Protein AF-A0A8C6DFW1-F1 (afdb_monomer_lite)

Structure (mmCIF, N/CA/C/O backbone):
data_AF-A0A8C6DFW1-F1
#
_entry.id   AF-A0A8C6DFW1-F1
#
loop_
_atom_site.group_PDB
_atom_site.id
_atom_site.type_symbol
_atom_site.label_atom_id
_atom_site.label_alt_id
_atom_site.label_comp_id
_atom_site.label_asym_id
_atom_site.label_entity_id
_atom_site.label_seq_id
_atom_site.pdbx_PDB_ins_code
_atom_site.Cartn_x
_atom_site.Cartn_y
_atom_site.Cartn_z
_atom_site.occupancy
_atom_site.B_iso_or_equiv
_atom_site.auth_seq_id
_atom_site.auth_comp_id
_atom_site.auth_asym_id
_atom_site.auth_atom_id
_atom_site.pdbx_PDB_model_num
ATOM 1 N N . MET A 1 1 ? 36.719 -5.138 11.586 1.00 47.69 1 MET A N 1
ATOM 2 C CA . MET A 1 1 ? 35.506 -4.378 11.222 1.00 47.69 1 MET A CA 1
ATOM 3 C C . MET A 1 1 ? 34.599 -5.317 10.447 1.00 47.69 1 MET A C 1
ATOM 5 O O . MET A 1 1 ? 34.884 -5.585 9.290 1.00 47.69 1 MET A O 1
ATOM 9 N N . PHE A 1 2 ? 33.604 -5.923 11.095 1.00 51.34 2 PHE A N 1
ATOM 10 C CA . PHE A 1 2 ? 32.670 -6.803 10.391 1.00 51.34 2 PHE A CA 1
ATOM 11 C C . PHE A 1 2 ? 31.629 -5.931 9.687 1.00 51.34 2 PHE A C 1
ATOM 13 O O . PHE A 1 2 ? 30.815 -5.289 10.346 1.00 51.34 2 PHE A O 1
ATOM 20 N N . LEU A 1 3 ? 31.687 -5.873 8.356 1.00 57.56 3 LEU A N 1
ATOM 21 C CA . LEU A 1 3 ? 30.613 -5.317 7.539 1.00 57.56 3 LEU A CA 1
ATOM 22 C C . LEU A 1 3 ? 29.453 -6.313 7.586 1.00 57.56 3 LEU A C 1
ATOM 24 O O . LEU A 1 3 ? 29.431 -7.294 6.848 1.00 57.56 3 LEU A O 1
ATOM 28 N N . PHE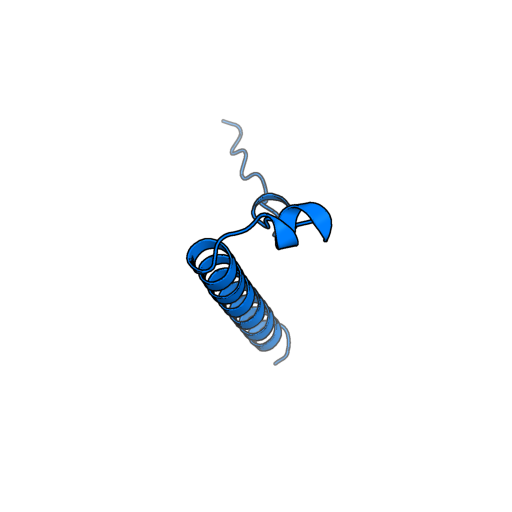 A 1 4 ? 28.513 -6.100 8.500 1.00 59.56 4 PHE A N 1
ATOM 29 C CA . PHE A 1 4 ? 27.277 -6.871 8.548 1.00 59.56 4 PHE A CA 1
ATOM 30 C C . PHE A 1 4 ? 26.346 -6.349 7.444 1.00 59.56 4 PHE A C 1
ATOM 32 O O . PHE A 1 4 ? 25.386 -5.632 7.712 1.00 59.56 4 PHE A O 1
ATOM 39 N N . GLN A 1 5 ? 26.636 -6.658 6.176 1.00 64.75 5 GLN A N 1
ATOM 40 C CA . GLN A 1 5 ? 25.655 -6.463 5.107 1.00 64.75 5 GLN A CA 1
AT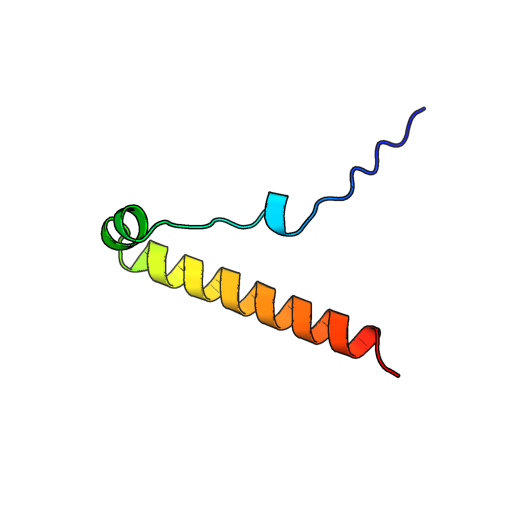OM 41 C C . GLN A 1 5 ? 24.620 -7.584 5.240 1.00 64.75 5 GLN A C 1
ATOM 43 O O . GLN A 1 5 ? 24.685 -8.611 4.567 1.00 64.75 5 GLN A O 1
ATOM 48 N N . ARG A 1 6 ? 23.704 -7.427 6.201 1.00 67.81 6 ARG A N 1
ATOM 49 C CA . ARG A 1 6 ? 22.569 -8.333 6.357 1.00 67.81 6 ARG A CA 1
ATOM 50 C C . ARG A 1 6 ? 21.718 -8.197 5.100 1.00 67.81 6 ARG A C 1
ATOM 52 O O . ARG A 1 6 ? 21.216 -7.116 4.811 1.00 67.81 6 ARG A O 1
ATOM 59 N N . SER A 1 7 ? 21.604 -9.281 4.338 1.00 70.06 7 SER A N 1
ATOM 60 C CA . SER A 1 7 ? 20.654 -9.353 3.233 1.00 70.06 7 SER A CA 1
ATOM 61 C C . SER A 1 7 ? 19.252 -9.221 3.825 1.00 70.06 7 SER A C 1
ATOM 63 O O . SER A 1 7 ? 18.876 -10.012 4.689 1.00 70.06 7 SER A O 1
ATOM 65 N N . VAL A 1 8 ? 18.539 -8.168 3.430 1.00 67.31 8 VAL A N 1
ATOM 66 C CA . VAL A 1 8 ? 17.127 -7.979 3.761 1.00 67.31 8 VAL A CA 1
ATOM 67 C C . VAL A 1 8 ? 16.341 -8.709 2.685 1.00 67.31 8 VAL A C 1
ATOM 69 O O . VAL A 1 8 ? 16.457 -8.394 1.500 1.00 67.31 8 VAL A O 1
ATOM 72 N N . MET A 1 9 ? 15.594 -9.728 3.088 1.00 73.38 9 MET A N 1
ATOM 73 C CA . MET A 1 9 ? 14.722 -10.473 2.195 1.00 73.38 9 MET A CA 1
ATOM 74 C C . MET A 1 9 ? 13.395 -9.735 2.061 1.00 73.38 9 MET A C 1
ATOM 76 O O . MET A 1 9 ? 12.961 -9.035 2.968 1.00 73.38 9 MET A O 1
ATOM 80 N N . PHE A 1 10 ? 12.690 -9.959 0.954 1.00 71.38 10 PHE A N 1
ATOM 81 C CA . PHE A 1 10 ? 11.353 -9.396 0.758 1.00 71.38 10 PHE A CA 1
ATOM 82 C C . PHE A 1 10 ? 10.397 -9.721 1.920 1.00 71.38 10 PHE A C 1
ATOM 84 O O . PHE A 1 10 ? 9.625 -8.879 2.359 1.00 71.38 10 PHE A O 1
ATOM 91 N N . ARG A 1 11 ? 10.518 -10.928 2.485 1.00 73.38 11 ARG A N 1
ATOM 92 C CA . ARG A 1 11 ? 9.763 -11.365 3.669 1.00 73.38 11 ARG A CA 1
ATOM 93 C C . ARG A 1 11 ? 10.036 -10.541 4.927 1.00 73.38 11 ARG A C 1
ATOM 95 O O . ARG A 1 11 ? 9.178 -10.512 5.795 1.00 73.38 11 ARG A O 1
ATOM 102 N N . ASP A 1 12 ? 11.198 -9.902 5.032 1.00 78.94 12 ASP A N 1
ATOM 103 C CA . ASP A 1 12 ? 11.551 -9.091 6.200 1.00 78.94 12 ASP A CA 1
ATOM 104 C C . ASP A 1 12 ? 10.873 -7.708 6.170 1.00 78.94 12 ASP A C 1
ATOM 106 O O . ASP A 1 12 ? 10.840 -7.022 7.188 1.00 78.94 12 ASP A O 1
ATOM 110 N N . VAL A 1 13 ? 10.348 -7.292 5.011 1.00 75.00 13 VAL A N 1
ATOM 111 C CA . VAL A 1 13 ? 9.684 -5.990 4.805 1.00 75.00 13 VAL A CA 1
ATOM 112 C C . VAL A 1 13 ? 8.229 -6.112 4.350 1.00 75.00 13 VAL A C 1
ATOM 114 O O . VAL A 1 13 ? 7.500 -5.124 4.365 1.00 75.00 13 VAL A O 1
ATOM 117 N N . ALA A 1 14 ? 7.793 -7.304 3.942 1.00 77.81 14 ALA A N 1
ATOM 118 C CA . ALA A 1 14 ? 6.417 -7.553 3.545 1.00 77.81 14 ALA A CA 1
ATOM 119 C C . ALA A 1 14 ? 5.502 -7.624 4.772 1.00 77.81 14 ALA A C 1
ATOM 121 O O . ALA A 1 14 ? 5.782 -8.339 5.734 1.00 77.81 14 ALA A O 1
ATOM 122 N N . ILE A 1 15 ? 4.382 -6.910 4.698 1.00 80.88 15 ILE A N 1
ATOM 123 C CA . ILE A 1 15 ? 3.277 -7.044 5.643 1.00 80.88 15 ILE A CA 1
ATOM 124 C C . ILE A 1 15 ? 2.283 -8.018 5.017 1.00 80.88 15 ILE A C 1
ATOM 126 O O . ILE A 1 15 ? 1.867 -7.819 3.877 1.00 80.88 15 ILE A O 1
ATOM 130 N N . ASP A 1 16 ? 1.935 -9.070 5.749 1.00 85.88 16 ASP A N 1
ATOM 131 C CA . ASP A 1 16 ? 0.914 -10.035 5.351 1.00 85.88 16 ASP A CA 1
ATOM 132 C C . ASP A 1 16 ? -0.243 -9.960 6.344 1.00 85.88 16 ASP A C 1
ATOM 134 O O . ASP A 1 16 ? -0.013 -9.837 7.548 1.00 85.88 16 ASP A O 1
ATOM 138 N N . PHE A 1 17 ? -1.468 -9.997 5.831 1.00 89.19 17 PHE A N 1
ATOM 139 C CA . PHE A 1 17 ? -2.680 -9.911 6.635 1.00 89.19 17 PHE A CA 1
ATOM 140 C C . PHE A 1 17 ? -3.449 -11.221 6.511 1.00 89.19 17 PHE A C 1
ATOM 142 O O . PHE A 1 17 ? -3.735 -11.688 5.406 1.00 89.19 17 PHE A O 1
ATOM 149 N N . SER A 1 18 ? -3.844 -11.793 7.643 1.00 93.00 18 SER A N 1
ATOM 150 C CA . SER A 1 18 ? -4.883 -12.821 7.661 1.00 93.00 18 SER A CA 1
ATOM 151 C C . SER A 1 18 ? -6.231 -12.238 7.216 1.00 93.00 18 SER A C 1
ATOM 153 O O . SER A 1 18 ? -6.430 -11.024 7.197 1.00 93.00 18 SER A O 1
ATOM 155 N N . GLN A 1 19 ? -7.193 -13.101 6.880 1.00 92.25 19 GLN A N 1
ATOM 156 C CA . GLN A 1 19 ? -8.534 -12.658 6.481 1.00 92.25 19 GLN A CA 1
ATOM 157 C C . GLN A 1 19 ? -9.223 -11.828 7.580 1.00 92.25 19 GLN A C 1
ATOM 159 O O . GLN A 1 19 ? -9.873 -10.830 7.288 1.00 92.25 19 GLN A O 1
ATOM 164 N N . GLU A 1 20 ? -9.038 -12.221 8.839 1.00 96.12 20 GLU A N 1
ATOM 165 C CA . GLU A 1 20 ? -9.604 -11.544 10.009 1.00 96.12 20 GLU A CA 1
ATOM 166 C C . GLU A 1 20 ? -8.990 -10.149 10.201 1.00 96.12 20 GLU A C 1
ATOM 168 O O . GLU A 1 20 ? -9.706 -9.182 10.460 1.00 96.12 20 GLU A O 1
ATOM 173 N N . GLU A 1 21 ? -7.674 -10.017 10.010 1.00 95.12 21 GLU A N 1
ATOM 174 C CA . GLU A 1 21 ? -6.988 -8.720 10.054 1.00 95.12 21 GLU A CA 1
ATOM 175 C C . GLU A 1 21 ? -7.387 -7.841 8.869 1.00 95.12 21 GLU A C 1
ATOM 177 O O . GLU A 1 21 ? -7.615 -6.647 9.041 1.00 95.12 21 GLU A O 1
ATOM 182 N N . TRP A 1 22 ? -7.534 -8.435 7.683 1.00 93.81 22 TRP A N 1
ATOM 183 C CA . TRP A 1 22 ? -7.942 -7.746 6.461 1.00 93.81 22 TRP A CA 1
ATOM 184 C C . TRP A 1 22 ? -9.336 -7.120 6.561 1.00 93.81 22 TRP A C 1
ATOM 186 O O . TRP A 1 22 ? -9.573 -6.043 6.007 1.00 93.81 22 TRP A O 1
ATOM 196 N N . ASP A 1 23 ? -10.255 -7.784 7.262 1.00 94.75 23 ASP A N 1
ATOM 197 C CA . ASP A 1 23 ? -11.614 -7.289 7.498 1.00 94.75 23 ASP A CA 1
ATOM 198 C C . ASP A 1 23 ? -11.650 -6.158 8.537 1.00 94.75 23 ASP A C 1
ATOM 200 O O . ASP A 1 23 ? -12.567 -5.335 8.521 1.00 94.75 23 ASP A O 1
ATOM 204 N N . CYS A 1 24 ? -10.634 -6.075 9.400 1.00 95.44 24 CYS A N 1
ATOM 205 C CA . CYS A 1 24 ? -10.467 -4.987 10.362 1.00 95.44 24 CYS A CA 1
ATOM 206 C C . CYS A 1 24 ? -9.827 -3.725 9.759 1.00 95.44 24 CYS A C 1
ATOM 208 O O . CYS A 1 24 ? -9.808 -2.688 10.426 1.00 95.44 24 CYS A O 1
ATOM 210 N N . LEU A 1 25 ? -9.289 -3.791 8.535 1.00 94.88 25 LEU A N 1
ATOM 211 C CA . LEU A 1 25 ? -8.635 -2.650 7.898 1.00 94.88 25 LEU A CA 1
ATOM 212 C C . LEU A 1 25 ? -9.644 -1.611 7.410 1.00 94.88 25 LEU A C 1
ATOM 214 O O . LEU A 1 25 ? -10.649 -1.933 6.767 1.00 94.88 25 LEU A O 1
ATOM 218 N N . ASP A 1 26 ? -9.314 -0.341 7.622 1.00 96.19 26 ASP A N 1
ATOM 219 C CA . ASP A 1 26 ? -10.031 0.750 6.973 1.00 96.19 26 ASP A CA 1
ATOM 220 C C . ASP A 1 26 ? -9.689 0.848 5.471 1.00 96.19 26 ASP A C 1
ATOM 222 O O . ASP A 1 26 ? -8.779 0.194 4.948 1.00 96.19 26 ASP A O 1
ATOM 226 N N . SER A 1 27 ? -10.454 1.661 4.739 1.00 95.31 27 SER A N 1
ATOM 227 C CA . SER A 1 27 ? -10.260 1.828 3.296 1.00 95.31 27 SER A CA 1
ATOM 228 C C . SER A 1 27 ? -8.860 2.330 2.940 1.00 95.31 27 SER A C 1
ATOM 230 O O . SER A 1 27 ? -8.259 1.819 2.002 1.00 95.31 27 SER A O 1
ATOM 232 N N . ALA A 1 28 ? -8.314 3.276 3.708 1.00 95.50 28 ALA A N 1
ATOM 233 C CA . ALA A 1 28 ? -7.009 3.866 3.427 1.00 95.50 28 ALA A CA 1
ATOM 234 C C . ALA A 1 28 ? -5.874 2.857 3.656 1.00 95.50 28 ALA A C 1
ATOM 236 O O . ALA A 1 28 ? -4.913 2.818 2.890 1.00 95.50 28 ALA A O 1
ATOM 237 N N . GLN A 1 29 ? -6.001 1.998 4.666 1.00 94.06 29 GLN A N 1
ATOM 238 C CA . GLN A 1 29 ? -5.061 0.909 4.925 1.00 94.06 29 GLN A CA 1
ATOM 239 C C . GLN A 1 29 ? -5.084 -0.148 3.815 1.00 94.06 29 GLN A C 1
ATOM 241 O O . GLN A 1 29 ? -4.029 -0.626 3.393 1.00 94.06 29 GLN A O 1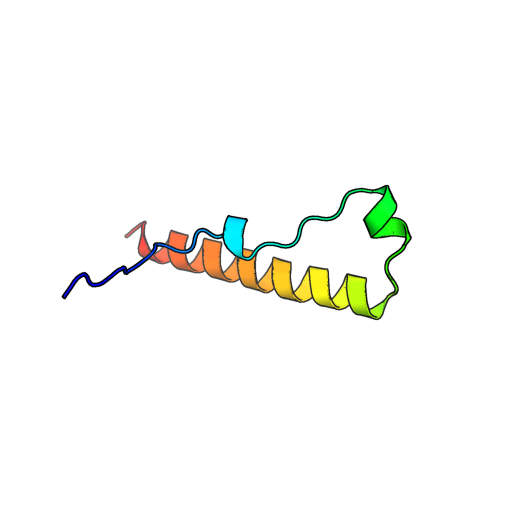
ATOM 246 N N . ARG A 1 30 ? -6.271 -0.495 3.304 1.00 93.94 30 ARG A N 1
ATOM 247 C CA . ARG A 1 30 ? -6.412 -1.441 2.181 1.00 93.94 30 ARG A CA 1
ATOM 248 C C . ARG A 1 30 ? -5.851 -0.871 0.884 1.00 93.94 30 ARG A C 1
ATOM 250 O O . ARG A 1 30 ? -5.247 -1.620 0.118 1.00 93.94 30 ARG A O 1
ATOM 257 N N . ASP A 1 31 ? -6.041 0.421 0.645 1.00 94.62 31 ASP A N 1
ATOM 258 C CA . ASP A 1 31 ? -5.479 1.113 -0.515 1.00 94.62 31 ASP A CA 1
ATOM 259 C C . ASP A 1 31 ? -3.949 1.145 -0.430 1.00 94.62 31 ASP A C 1
ATOM 261 O O . ASP A 1 31 ? -3.275 0.704 -1.360 1.00 94.62 31 ASP A O 1
ATOM 265 N N . LEU A 1 32 ? -3.396 1.506 0.732 1.00 92.25 32 LEU A N 1
ATOM 266 C CA . LEU A 1 32 ? -1.952 1.485 0.965 1.00 92.25 32 LEU A CA 1
ATOM 267 C C . LEU A 1 32 ? -1.346 0.088 0.759 1.00 92.25 32 LEU A C 1
ATOM 269 O O . LEU A 1 32 ? -0.290 -0.040 0.142 1.00 92.25 32 LEU A O 1
ATOM 273 N N . TYR A 1 33 ? -2.006 -0.970 1.241 1.00 91.44 33 TYR A N 1
ATOM 274 C CA . TYR A 1 33 ? -1.545 -2.342 1.009 1.00 91.44 33 TYR A CA 1
ATOM 275 C C . TYR A 1 33 ? -1.486 -2.677 -0.485 1.00 91.44 33 TYR A C 1
ATOM 277 O O . TYR A 1 33 ? -0.504 -3.260 -0.948 1.00 91.44 33 TYR A O 1
ATOM 285 N N . ARG A 1 34 ? -2.517 -2.302 -1.256 1.00 89.75 34 ARG A N 1
ATOM 286 C CA . ARG A 1 34 ? -2.537 -2.529 -2.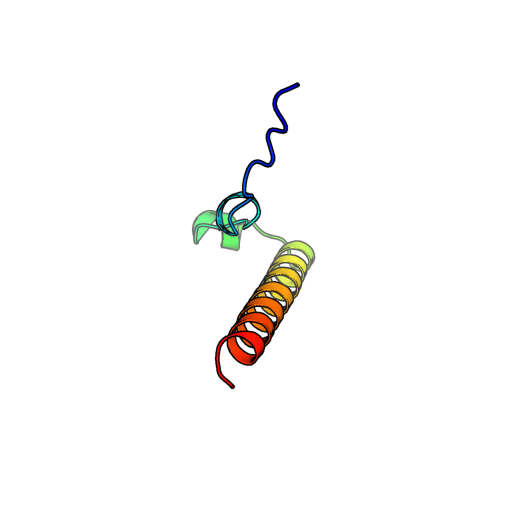709 1.00 89.75 34 ARG A CA 1
ATOM 287 C C . ARG A 1 34 ? -1.400 -1.784 -3.395 1.00 89.75 34 ARG A C 1
ATOM 289 O O . ARG A 1 34 ? -0.720 -2.396 -4.212 1.00 89.75 34 ARG A O 1
ATOM 296 N N . ASP A 1 35 ? -1.171 -0.523 -3.045 1.00 90.56 35 ASP A N 1
ATOM 297 C CA . ASP A 1 35 ? -0.108 0.295 -3.638 1.00 90.56 35 ASP A CA 1
ATOM 298 C C . ASP A 1 35 ? 1.273 -0.315 -3.383 1.00 90.56 35 ASP A C 1
ATOM 300 O O . ASP A 1 35 ? 2.040 -0.544 -4.322 1.00 90.56 35 ASP A O 1
ATOM 304 N N . VAL A 1 36 ? 1.553 -0.685 -2.131 1.00 87.06 36 VAL A N 1
ATOM 305 C CA . VAL A 1 36 ? 2.816 -1.331 -1.747 1.00 87.06 36 VAL A CA 1
ATOM 306 C C . VAL A 1 36 ? 2.984 -2.674 -2.465 1.00 87.06 36 VAL A C 1
ATOM 308 O O . VAL A 1 36 ? 4.057 -2.974 -2.987 1.00 87.06 36 VAL A O 1
ATOM 311 N N . MET A 1 37 ? 1.932 -3.492 -2.555 1.00 86.00 37 MET A N 1
ATOM 312 C CA . MET A 1 37 ? 2.003 -4.783 -3.248 1.00 86.00 37 MET A CA 1
ATOM 313 C C . MET A 1 37 ? 2.166 -4.649 -4.767 1.00 86.00 37 MET A C 1
ATOM 315 O O . MET A 1 37 ? 2.867 -5.462 -5.377 1.00 86.00 37 MET A O 1
ATOM 319 N N . LEU A 1 38 ? 1.572 -3.628 -5.386 1.00 84.94 38 LEU A N 1
ATOM 320 C CA . LEU A 1 38 ? 1.763 -3.324 -6.805 1.00 84.94 38 LEU A CA 1
ATOM 321 C C . LEU A 1 38 ? 3.199 -2.885 -7.093 1.00 84.94 38 LEU A C 1
ATOM 323 O O . LEU A 1 38 ? 3.798 -3.360 -8.063 1.00 84.94 38 LEU A O 1
ATOM 327 N N . GLU A 1 39 ? 3.774 -2.033 -6.244 1.00 85.44 39 GLU A N 1
ATOM 328 C CA . GLU A 1 39 ? 5.180 -1.637 -6.348 1.00 85.44 39 GLU A CA 1
ATOM 329 C C . GLU A 1 39 ? 6.099 -2.857 -6.214 1.00 85.44 39 GLU A C 1
ATOM 331 O O . GLU A 1 39 ? 6.993 -3.066 -7.035 1.00 85.44 39 GLU A O 1
ATOM 336 N N . ASN A 1 40 ? 5.812 -3.734 -5.253 1.00 82.56 40 ASN A N 1
ATOM 337 C CA . ASN A 1 40 ? 6.548 -4.977 -5.055 1.00 82.56 40 ASN A CA 1
ATOM 338 C C . ASN A 1 40 ? 6.486 -5.899 -6.280 1.00 82.56 40 ASN A C 1
ATOM 340 O O . ASN A 1 40 ? 7.515 -6.423 -6.711 1.00 82.56 40 ASN A O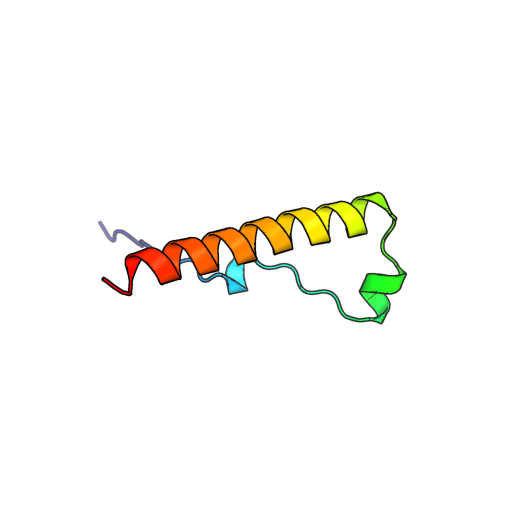 1
ATOM 344 N N . TYR A 1 41 ? 5.309 -6.068 -6.886 1.00 79.56 41 TYR A N 1
ATOM 345 C CA . TYR A 1 41 ? 5.159 -6.854 -8.112 1.00 79.56 41 TYR A CA 1
ATOM 346 C C . TYR A 1 41 ? 5.919 -6.228 -9.289 1.00 79.56 41 TYR A C 1
ATOM 348 O O . TYR A 1 41 ? 6.620 -6.930 -10.018 1.00 79.56 41 TYR A O 1
ATOM 356 N N . SER A 1 42 ? 5.844 -4.904 -9.447 1.00 83.31 42 SER A N 1
ATOM 357 C CA . SER A 1 42 ? 6.592 -4.163 -10.470 1.00 83.31 42 SER A CA 1
ATOM 358 C C . SER A 1 42 ? 8.105 -4.336 -10.305 1.00 83.31 42 SER A C 1
ATOM 360 O O . SER A 1 42 ? 8.809 -4.651 -11.268 1.00 83.31 42 SER A O 1
ATOM 362 N N . ASN A 1 43 ? 8.602 -4.226 -9.071 1.00 81.62 43 ASN A N 1
ATOM 363 C CA . ASN A 1 43 ? 10.005 -4.440 -8.730 1.00 81.62 43 ASN A CA 1
ATOM 364 C C . ASN A 1 43 ? 10.443 -5.878 -9.040 1.00 81.62 43 ASN A C 1
ATOM 366 O O . ASN A 1 43 ? 11.488 -6.074 -9.660 1.00 81.62 43 ASN A O 1
ATOM 370 N N . LEU A 1 44 ? 9.629 -6.885 -8.703 1.00 78.94 44 LEU A N 1
ATOM 371 C CA . LEU A 1 44 ? 9.895 -8.287 -9.053 1.00 78.94 44 LEU A CA 1
ATOM 372 C C . LEU A 1 44 ? 9.955 -8.506 -10.570 1.00 78.94 44 LEU A C 1
ATOM 374 O O . LEU A 1 44 ? 10.879 -9.157 -11.059 1.00 78.94 44 LEU A O 1
ATOM 378 N N . VAL A 1 45 ? 9.015 -7.939 -11.329 1.00 79.94 45 VAL A N 1
ATOM 379 C CA . VAL A 1 45 ? 9.013 -8.009 -12.800 1.00 79.94 45 VAL A CA 1
ATOM 380 C C . VAL A 1 45 ? 10.246 -7.314 -13.385 1.00 79.94 45 VAL A C 1
ATOM 382 O O . VAL A 1 45 ? 10.855 -7.830 -14.320 1.00 79.94 45 VAL A O 1
ATOM 385 N N . SER A 1 46 ? 10.644 -6.165 -12.838 1.00 76.81 46 SER A N 1
ATOM 386 C CA . SER A 1 46 ? 11.833 -5.418 -13.264 1.00 76.81 46 SER A CA 1
ATOM 387 C C . SER A 1 46 ? 13.133 -6.183 -12.992 1.00 76.81 46 SER A C 1
ATOM 389 O O . SER A 1 46 ? 14.001 -6.271 -13.862 1.00 76.81 46 SER A O 1
ATOM 391 N N . LEU A 1 47 ? 13.258 -6.815 -11.822 1.00 74.50 47 LEU A N 1
ATOM 392 C CA . LEU A 1 47 ? 14.376 -7.710 -11.515 1.00 74.50 47 LEU A CA 1
ATOM 393 C C . LEU A 1 47 ? 14.379 -8.929 -12.446 1.00 74.50 47 LEU A C 1
ATOM 395 O O . LEU A 1 47 ? 15.429 -9.294 -12.964 1.00 74.50 47 LEU A O 1
ATOM 399 N N . GLY A 1 48 ? 13.209 -9.507 -12.736 1.00 64.94 48 GLY A N 1
ATOM 400 C CA . GLY A 1 48 ? 13.063 -10.602 -13.697 1.00 64.94 48 GLY A CA 1
ATOM 401 C C . GLY A 1 48 ? 13.521 -10.232 -15.112 1.00 64.94 48 GLY A C 1
ATOM 402 O O . GLY A 1 48 ? 14.190 -11.031 -15.762 1.00 64.94 48 GLY A O 1
ATOM 403 N N . LYS A 1 49 ? 13.249 -9.001 -15.565 1.00 60.31 49 LYS A N 1
ATOM 404 C CA . LYS A 1 49 ? 13.739 -8.469 -16.852 1.00 60.31 49 LYS A CA 1
ATOM 405 C C . LYS A 1 49 ? 15.253 -8.250 -16.895 1.00 60.31 49 LYS A C 1
ATOM 407 O O . LYS A 1 49 ? 15.814 -8.252 -17.977 1.00 60.31 49 LYS A O 1
ATOM 412 N N . ASN A 1 50 ? 15.910 -8.057 -15.751 1.00 56.38 50 ASN A N 1
ATOM 413 C CA . ASN A 1 50 ? 17.371 -7.942 -15.683 1.00 56.38 50 ASN A CA 1
ATOM 414 C C . ASN A 1 50 ? 18.080 -9.306 -15.572 1.00 56.38 50 ASN A C 1
ATOM 416 O O . ASN A 1 50 ? 19.296 -9.369 -15.728 1.00 56.38 50 ASN A O 1
ATOM 420 N N . ILE A 1 51 ? 17.347 -10.389 -15.278 1.00 58.47 51 ILE A N 1
ATOM 421 C CA . ILE A 1 51 ? 17.899 -11.747 -15.116 1.00 58.47 51 ILE A CA 1
ATOM 422 C C . ILE A 1 51 ? 17.830 -12.557 -16.423 1.00 58.47 51 ILE A C 1
ATOM 424 O O . ILE A 1 51 ? 18.643 -13.460 -16.617 1.00 58.47 51 ILE A O 1
ATOM 428 N N . TYR A 1 52 ? 16.913 -12.229 -17.337 1.00 48.47 52 TYR A N 1
ATOM 429 C CA . TYR A 1 52 ? 16.849 -12.836 -18.669 1.00 48.47 52 TYR A CA 1
ATOM 430 C C . TYR A 1 52 ? 17.356 -11.843 -19.735 1.00 48.47 52 TYR A C 1
ATOM 432 O O . TYR A 1 52 ? 16.847 -10.722 -19.756 1.00 48.47 52 TYR A O 1
ATOM 440 N N . PRO A 1 53 ? 18.350 -12.215 -20.574 1.00 58.19 5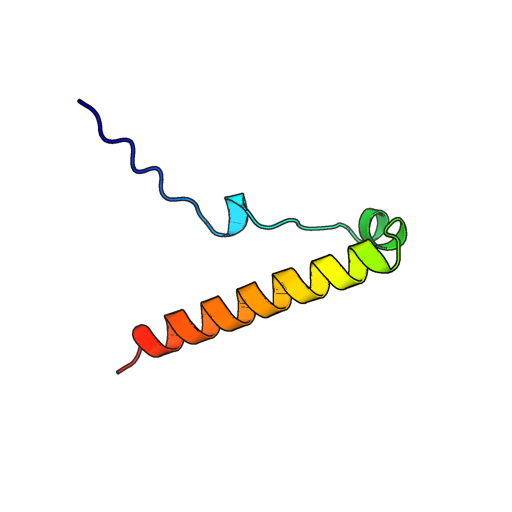3 PRO A N 1
ATOM 441 C CA . PRO A 1 53 ? 18.874 -11.362 -21.646 1.00 58.19 53 PRO A CA 1
ATOM 442 C C . PRO A 1 53 ? 17.864 -11.107 -22.771 1.00 58.19 53 PRO A C 1
ATOM 444 O O . PRO A 1 53 ? 16.982 -11.970 -22.994 1.00 58.19 53 PRO A O 1
#

Secondary structure (DSSP, 8-state):
-----PPPPHHHH-----HHHHHT--HHHHHHHHHHHHHHHHHHHHHHHHH--

InterPro domains:
  IPR001909 Krueppel-associated box [PF01352] (7-48)
  IPR001909 Krueppel-associated box [PS50805] (8-53)
  IPR001909 Krueppel-associated box [SM00349] (8-53)
  IPR001909 Krueppel-associated box [cd07765] (8-47)
  IPR036051 Krueppel-associated box domain superfamily [SSF109640] (1-50)
  IPR050169 Krueppel C2H2-type zinc-finger [PTHR23232] (5-49)

Radius of gyration: 15.53 Å; chains: 1; bounding box: 47×17×33 Å

Sequence (53 aa):
MFLFQRSVMFRDVAIDFSQEEWDCLDSAQRDLYRDVMLENYSNLVSLGKNIYP

Foldseek 3Di:
DDPCPPDDDPVNVDDDDDPVRVVVDDPVRVVVNVVVVVVVVVVVVVVVVVVPD

Organism: Moschus moschiferus (NCBI:txid68415)

pLDDT: mean 79.4, std 14.1, range [47.69, 96.19]